Protein AF-A0A2H3DQ07-F1 (afdb_monomer_lite)

Sequence (81 aa):
MCGSALRRLGIKEVIYGCASDRIEGYESVLRTNIASSLQAIGGYMREEAVIILPRFYITENMNALAPKLKANHVLKTGILP

Radius of gyration: 16.55 Å; chains: 1; bounding box: 36×22×41 Å

InterPro domains:
  IPR016193 Cytidine deaminase-like [SSF53927] (1-59)

Structure (mmCIF, N/CA/C/O backbone):
data_AF-A0A2H3DQ07-F1
#
_entry.id   AF-A0A2H3DQ07-F1
#
loop_
_atom_site.group_PDB
_atom_site.id
_atom_site.type_symbol
_atom_site.label_atom_id
_atom_site.label_alt_id
_atom_site.label_comp_id
_atom_site.label_asym_id
_atom_site.label_entity_id
_atom_site.label_seq_id
_atom_site.pdbx_PDB_ins_code
_atom_site.Cartn_x
_atom_site.Cartn_y
_atom_site.Cartn_z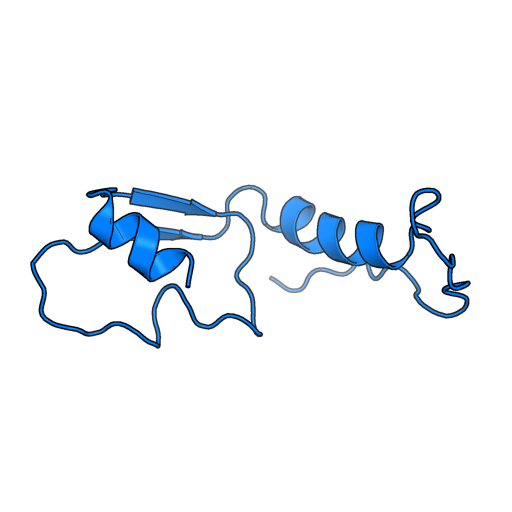
_atom_site.occupancy
_atom_site.B_iso_or_equiv
_atom_site.auth_seq_id
_atom_site.auth_comp_id
_atom_site.auth_asym_id
_atom_site.auth_atom_id
_atom_site.pdbx_PDB_model_num
ATOM 1 N N . MET A 1 1 ? 3.435 -4.727 8.665 1.00 73.19 1 MET A N 1
ATOM 2 C CA . MET A 1 1 ? 4.058 -3.487 9.184 1.00 73.19 1 MET A CA 1
ATOM 3 C C . MET A 1 1 ? 3.091 -2.300 9.169 1.00 73.19 1 MET A C 1
ATOM 5 O O . MET A 1 1 ? 2.737 -1.828 10.241 1.00 73.19 1 MET A O 1
ATOM 9 N N . CYS A 1 2 ? 2.612 -1.829 8.010 1.00 76.62 2 CYS A N 1
ATOM 10 C CA . CYS A 1 2 ? 1.728 -0.651 7.956 1.00 76.62 2 CYS A CA 1
ATOM 11 C C . CYS A 1 2 ? 0.345 -0.905 8.583 1.00 76.62 2 CYS A C 1
ATOM 13 O O . CYS A 1 2 ? -0.096 -0.107 9.399 1.00 76.62 2 CYS A O 1
ATOM 15 N N . GLY A 1 3 ? -0.287 -2.058 8.320 1.00 76.19 3 GLY A N 1
ATOM 16 C CA . GLY A 1 3 ? -1.595 -2.400 8.907 1.00 76.19 3 GLY A CA 1
ATOM 17 C C . GLY A 1 3 ? -1.621 -2.376 10.444 1.00 76.19 3 GLY A C 1
ATOM 18 O O . GLY A 1 3 ? -2.548 -1.838 11.045 1.00 76.19 3 GLY A O 1
ATOM 19 N N . SER A 1 4 ? -0.564 -2.865 11.104 1.00 76.81 4 SER A N 1
ATOM 20 C CA . SER A 1 4 ? -0.436 -2.789 12.569 1.00 76.81 4 SER A CA 1
ATOM 21 C C . SER A 1 4 ? -0.237 -1.362 13.082 1.00 76.81 4 SER A C 1
ATOM 23 O O . SER A 1 4 ? -0.708 -1.040 14.169 1.00 76.81 4 SER A O 1
ATOM 25 N N . ALA A 1 5 ? 0.449 -0.504 12.320 1.00 83.25 5 ALA A N 1
ATOM 26 C CA . ALA A 1 5 ? 0.613 0.901 12.680 1.00 83.25 5 ALA A CA 1
ATOM 27 C C . ALA A 1 5 ? -0.724 1.649 12.588 1.00 83.25 5 ALA A C 1
ATOM 29 O O . ALA A 1 5 ? -1.078 2.358 13.523 1.00 83.25 5 ALA A O 1
ATOM 30 N N . LEU A 1 6 ? -1.508 1.413 11.529 1.00 83.12 6 LEU A N 1
ATOM 31 C CA . LEU A 1 6 ? -2.834 2.018 11.350 1.00 83.12 6 LEU A CA 1
ATOM 32 C C . LEU A 1 6 ? -3.778 1.659 12.509 1.00 83.12 6 LEU A C 1
ATOM 34 O O . LEU A 1 6 ? -4.449 2.535 13.050 1.00 83.12 6 LEU A O 1
ATOM 38 N N . ARG A 1 7 ? -3.751 0.398 12.968 1.00 78.19 7 ARG A N 1
ATOM 39 C CA . ARG A 1 7 ? -4.498 -0.028 14.165 1.00 78.19 7 ARG A CA 1
ATOM 40 C C . ARG A 1 7 ? -4.038 0.693 15.434 1.00 78.19 7 ARG A C 1
ATOM 42 O O . ARG A 1 7 ? -4.874 1.153 16.204 1.00 78.19 7 ARG A O 1
ATOM 49 N N . ARG A 1 8 ? -2.721 0.821 15.647 1.00 82.50 8 ARG A N 1
ATOM 50 C CA . ARG A 1 8 ? -2.152 1.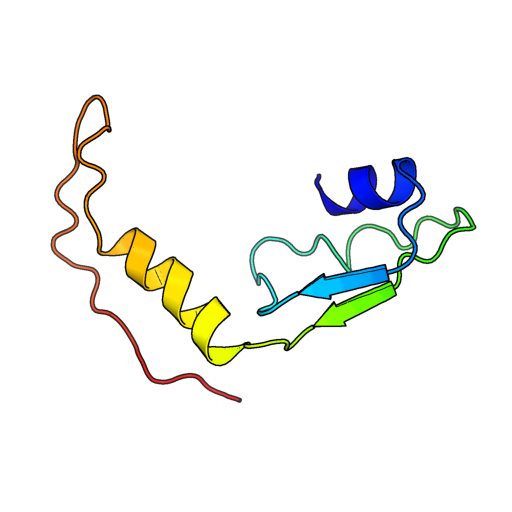541 16.807 1.00 82.50 8 ARG A CA 1
ATOM 51 C C . ARG A 1 8 ? -2.467 3.037 16.791 1.00 82.50 8 ARG A C 1
ATOM 53 O O . ARG A 1 8 ? -2.610 3.624 17.854 1.00 82.50 8 ARG A O 1
ATOM 60 N N . LEU A 1 9 ? -2.600 3.632 15.608 1.00 85.69 9 LEU A N 1
ATOM 61 C CA . LEU A 1 9 ? -3.012 5.025 15.423 1.00 85.69 9 LEU A CA 1
ATOM 62 C C . LEU A 1 9 ? -4.522 5.242 15.625 1.00 85.69 9 LEU A C 1
ATOM 64 O O . LEU A 1 9 ? -4.980 6.378 15.562 1.00 85.69 9 LEU A O 1
ATOM 68 N N . GLY A 1 10 ? -5.305 4.183 15.857 1.00 84.56 10 GLY A N 1
ATOM 69 C CA . GLY A 1 10 ? -6.752 4.292 16.053 1.00 84.56 10 GLY A CA 1
ATOM 70 C C . GLY A 1 10 ? -7.532 4.588 14.770 1.00 84.56 10 GLY A C 1
ATOM 71 O O . GLY A 1 10 ? -8.664 5.067 14.840 1.00 84.56 10 GLY A O 1
ATOM 72 N N . ILE A 1 11 ? -6.951 4.308 13.599 1.00 84.81 11 ILE A N 1
ATOM 73 C CA . ILE A 1 11 ? -7.646 4.459 12.318 1.00 84.81 11 ILE A CA 1
ATOM 74 C C . ILE A 1 11 ? -8.717 3.372 12.215 1.00 84.81 11 ILE A C 1
ATOM 76 O O . ILE A 1 11 ? -8.453 2.195 12.463 1.00 84.81 11 ILE A O 1
ATOM 80 N N . LYS A 1 12 ? -9.939 3.789 11.873 1.00 84.56 12 LYS A N 1
ATOM 81 C CA . LYS A 1 12 ? -11.118 2.914 11.827 1.00 84.56 12 LYS A CA 1
ATOM 82 C C . LYS A 1 12 ? -11.350 2.300 10.454 1.00 84.56 12 LYS A C 1
ATOM 84 O O . LYS A 1 12 ? -11.794 1.161 10.382 1.00 84.56 12 LYS A O 1
ATOM 89 N N . GLU A 1 13 ? -11.018 3.026 9.391 1.00 85.06 13 GLU A N 1
ATOM 90 C CA . GLU A 1 13 ? -11.282 2.609 8.017 1.00 85.06 13 GLU A CA 1
ATOM 91 C C . GLU A 1 13 ? -10.129 2.999 7.090 1.00 85.06 13 GLU A C 1
ATOM 93 O O . GLU A 1 13 ? -9.535 4.069 7.235 1.00 85.06 13 GLU A O 1
ATOM 98 N N . VAL A 1 14 ? -9.809 2.115 6.147 1.00 85.06 14 VAL A N 1
ATOM 99 C CA . VAL A 1 14 ? -8.825 2.323 5.084 1.00 85.06 14 VAL A CA 1
ATOM 100 C C . VAL A 1 14 ? -9.431 1.880 3.761 1.00 85.06 14 VAL A C 1
ATOM 102 O O . VAL A 1 14 ? -9.855 0.734 3.616 1.00 85.06 14 VAL A O 1
ATOM 105 N N . ILE A 1 15 ? -9.398 2.776 2.780 1.00 88.25 15 ILE A N 1
ATOM 106 C CA . ILE A 1 15 ? -9.783 2.497 1.398 1.00 88.25 15 ILE A CA 1
ATOM 107 C C . ILE A 1 15 ? -8.503 2.369 0.573 1.00 88.25 15 ILE A C 1
ATOM 109 O O . ILE A 1 15 ? -7.617 3.222 0.660 1.00 88.25 15 ILE A O 1
ATOM 113 N N . TYR A 1 16 ? -8.380 1.296 -0.203 1.00 86.88 16 TYR A N 1
ATOM 114 C CA . TYR A 1 16 ? -7.197 1.028 -1.019 1.00 86.88 16 TYR A CA 1
ATOM 115 C C . TYR A 1 16 ? -7.569 0.541 -2.422 1.00 86.88 16 TYR A C 1
ATOM 117 O O . TYR A 1 16 ? -8.662 0.022 -2.653 1.00 86.88 16 TYR A O 1
ATOM 125 N N . GLY A 1 17 ? -6.646 0.711 -3.373 1.00 88.62 17 GLY A N 1
ATOM 126 C CA . GLY A 1 17 ? -6.928 0.420 -4.778 1.00 88.62 17 GLY A CA 1
ATOM 127 C C . GLY A 1 17 ? -6.818 -1.046 -5.157 1.00 88.62 17 GLY A C 1
ATOM 128 O O . GLY A 1 17 ? -7.817 -1.677 -5.493 1.00 88.62 17 GLY A O 1
ATOM 129 N N . CYS A 1 18 ? -5.622 -1.623 -5.068 1.00 86.38 18 CYS A N 1
ATOM 130 C CA . CYS A 1 18 ? -5.398 -3.035 -5.364 1.00 86.38 18 CYS A CA 1
ATOM 131 C C . CYS A 1 18 ? -4.843 -3.778 -4.146 1.00 86.38 18 CYS A C 1
ATOM 133 O O . CYS A 1 18 ? -4.055 -3.229 -3.371 1.00 86.38 18 CYS A O 1
ATOM 135 N N . ALA A 1 19 ? -5.248 -5.038 -3.981 1.00 79.25 19 ALA A N 1
ATOM 136 C CA . ALA A 1 19 ? -4.632 -5.921 -3.001 1.00 79.25 19 ALA A CA 1
ATOM 137 C C . ALA A 1 19 ? -3.186 -6.227 -3.414 1.00 79.25 19 ALA A C 1
ATOM 139 O O . ALA A 1 19 ? -2.837 -6.180 -4.594 1.00 79.25 19 ALA A O 1
ATOM 140 N N . SER A 1 20 ? -2.334 -6.516 -2.435 1.00 71.56 20 SER A N 1
ATOM 141 C CA . SER A 1 20 ? -0.960 -6.936 -2.689 1.00 71.56 20 SER A CA 1
ATOM 142 C C . SER A 1 20 ? -0.818 -8.412 -2.355 1.00 71.56 20 SER A C 1
ATOM 144 O O . SER A 1 20 ? -0.816 -8.773 -1.182 1.00 71.56 20 SER A O 1
ATOM 146 N N . ASP A 1 21 ? -0.611 -9.247 -3.372 1.00 65.94 21 ASP A N 1
ATOM 147 C CA . ASP A 1 21 ? -0.423 -10.699 -3.206 1.00 65.94 21 ASP A CA 1
ATOM 148 C C . ASP A 1 21 ? 0.828 -11.053 -2.383 1.00 65.94 21 ASP A C 1
ATOM 150 O O . ASP A 1 21 ? 0.976 -12.165 -1.892 1.00 65.94 21 ASP A O 1
ATOM 154 N N . ARG A 1 22 ? 1.763 -10.104 -2.238 1.00 59.38 22 ARG A N 1
ATOM 155 C CA . ARG A 1 22 ? 3.018 -10.277 -1.484 1.00 59.38 22 ARG A CA 1
ATOM 156 C C . ARG A 1 22 ? 2.958 -9.715 -0.069 1.00 59.38 22 ARG A C 1
ATOM 158 O O . ARG A 1 22 ? 3.864 -9.962 0.723 1.00 59.38 22 ARG A O 1
ATOM 165 N N . ILE A 1 23 ? 1.949 -8.902 0.235 1.00 56.00 23 ILE A N 1
ATOM 166 C CA . ILE A 1 23 ? 1.797 -8.231 1.524 1.00 56.00 23 ILE A CA 1
ATOM 167 C C . ILE A 1 23 ? 0.400 -8.575 2.028 1.00 56.00 23 ILE A C 1
ATOM 169 O O . ILE A 1 23 ? -0.532 -7.782 1.908 1.00 56.00 23 ILE A O 1
ATOM 173 N N . GLU A 1 24 ? 0.265 -9.748 2.645 1.00 52.38 24 GLU A N 1
ATOM 174 C CA . GLU A 1 24 ? -0.969 -10.231 3.288 1.00 52.38 24 GLU A CA 1
ATOM 175 C C . GLU A 1 24 ? -1.318 -9.454 4.584 1.00 52.38 24 GLU A C 1
ATOM 177 O O . GLU A 1 24 ? -1.727 -9.994 5.610 1.00 52.38 24 GLU A O 1
ATOM 182 N N . GLY A 1 25 ? -1.091 -8.142 4.595 1.00 51.78 25 GLY A N 1
ATOM 183 C CA . GLY A 1 25 ? -1.072 -7.329 5.807 1.00 51.78 25 GLY A CA 1
ATOM 184 C C . GLY A 1 25 ? -2.421 -6.776 6.258 1.00 51.78 25 GLY A C 1
ATOM 185 O O . GLY A 1 25 ? -2.457 -6.144 7.316 1.00 51.78 25 GLY A O 1
ATOM 186 N N . TYR A 1 26 ? -3.493 -6.956 5.482 1.00 53.12 26 TYR A N 1
ATOM 187 C CA . TYR A 1 26 ? -4.806 -6.390 5.816 1.00 53.12 26 TYR A CA 1
ATOM 188 C C . TYR A 1 26 ? -5.742 -7.399 6.491 1.00 53.12 26 TYR A C 1
ATOM 190 O O . TYR A 1 26 ? -6.354 -7.046 7.499 1.00 53.12 26 TYR A O 1
ATOM 198 N N . GLU A 1 27 ? -5.783 -8.650 6.019 1.00 49.06 27 GLU A N 1
ATOM 199 C CA . GLU A 1 27 ? -6.713 -9.670 6.531 1.00 49.06 27 GLU A CA 1
ATOM 200 C C . GLU A 1 27 ? -6.022 -10.886 7.189 1.00 49.06 27 GLU A C 1
ATOM 202 O O . GLU A 1 27 ? -6.504 -11.357 8.219 1.00 49.06 27 GLU A O 1
ATOM 207 N N . SER A 1 28 ? -4.874 -11.372 6.681 1.00 46.03 28 SER A N 1
ATOM 208 C CA . SER A 1 28 ? -4.348 -12.696 7.088 1.00 46.03 28 SER A CA 1
ATOM 209 C C . SER A 1 28 ? -3.528 -12.701 8.393 1.00 46.03 28 SER A C 1
ATOM 211 O O . SER A 1 28 ? -3.609 -13.661 9.156 1.00 46.03 28 SER A O 1
ATOM 213 N N . VAL A 1 29 ? -2.795 -11.627 8.728 1.00 41.47 29 VAL A N 1
ATOM 214 C CA . VAL A 1 29 ? -1.810 -11.676 9.840 1.00 41.47 29 VAL A CA 1
ATOM 215 C C . VAL A 1 29 ? -2.342 -11.181 11.200 1.00 41.47 29 VAL A C 1
ATOM 217 O O . VAL A 1 29 ? -1.686 -11.371 12.220 1.00 41.47 29 VAL A O 1
ATOM 220 N N . LEU A 1 30 ? -3.527 -10.561 11.289 1.00 42.59 30 LEU A N 1
ATOM 221 C CA . LEU A 1 30 ? -4.007 -9.959 12.550 1.00 42.59 30 LEU A CA 1
ATOM 222 C C . LEU A 1 30 ? -5.496 -10.208 12.832 1.00 42.59 30 LEU A C 1
ATOM 224 O O . LEU A 1 30 ? -6.258 -9.271 13.095 1.00 42.59 30 LEU A O 1
ATOM 228 N N . ARG A 1 31 ? -5.882 -11.486 12.931 1.00 45.91 31 ARG A N 1
ATOM 229 C CA . ARG A 1 31 ? -6.963 -11.926 13.840 1.00 45.91 31 ARG A CA 1
ATOM 230 C C . ARG A 1 31 ? -6.506 -11.887 15.311 1.00 45.91 31 ARG A C 1
ATOM 232 O O . ARG A 1 31 ? -6.784 -12.786 16.095 1.00 45.91 31 ARG A O 1
ATOM 239 N N . THR A 1 32 ? -5.750 -10.864 15.699 1.00 45.00 32 THR A N 1
ATOM 240 C CA . THR A 1 32 ? -5.404 -10.627 17.101 1.00 45.00 32 THR A CA 1
ATOM 241 C C . THR A 1 32 ? -6.574 -9.880 17.735 1.00 45.00 32 THR A C 1
ATOM 243 O O . THR A 1 32 ? -6.920 -8.791 17.282 1.00 45.00 32 THR A O 1
ATOM 246 N N . ASN A 1 33 ? -7.184 -10.504 18.745 1.00 46.72 33 ASN A N 1
ATOM 247 C CA . ASN A 1 33 ? -8.377 -10.118 19.518 1.00 46.72 33 ASN A CA 1
ATOM 248 C C . ASN A 1 33 ? -8.283 -8.763 20.267 1.00 46.72 33 ASN A C 1
ATOM 250 O O . ASN A 1 33 ? -8.600 -8.678 21.449 1.00 46.72 33 ASN A O 1
ATOM 254 N N . ILE A 1 34 ? -7.844 -7.684 19.620 1.00 50.47 34 ILE A N 1
ATOM 255 C CA . ILE A 1 34 ? -7.727 -6.357 20.240 1.00 50.47 34 ILE A CA 1
ATOM 256 C C . ILE A 1 34 ? -8.718 -5.421 19.546 1.00 50.47 34 ILE A C 1
ATOM 258 O O . ILE A 1 34 ? -8.383 -4.813 18.540 1.00 50.47 34 ILE A O 1
ATOM 262 N N . ALA A 1 35 ? -9.945 -5.424 20.073 1.00 51.56 35 ALA A N 1
ATOM 263 C CA . ALA A 1 35 ? -11.053 -4.448 20.117 1.00 51.56 35 ALA A CA 1
ATOM 264 C C . ALA A 1 35 ? -11.223 -3.267 19.118 1.00 51.56 35 ALA 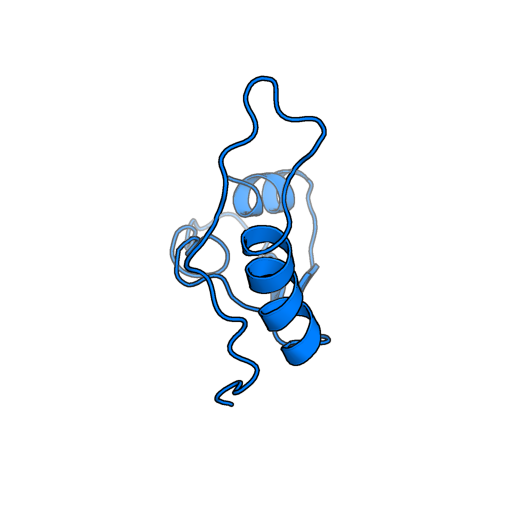A C 1
ATOM 266 O O . ALA A 1 35 ? -12.213 -2.551 19.236 1.00 51.56 35 ALA A O 1
ATOM 267 N N . SER A 1 36 ? -10.366 -3.038 18.124 1.00 56.56 36 SER A N 1
ATOM 268 C CA . SER A 1 36 ? -10.609 -2.081 17.038 1.00 56.56 36 SER A CA 1
ATOM 269 C C . SER A 1 36 ? -10.436 -2.773 15.688 1.00 56.56 36 SER A C 1
ATOM 271 O O . SER A 1 36 ? -9.335 -2.959 15.162 1.00 56.56 36 SER A O 1
ATOM 273 N N . SER A 1 37 ? -11.559 -3.211 15.122 1.00 68.44 37 SER A N 1
ATOM 274 C CA . SER A 1 37 ? -11.610 -3.761 13.772 1.00 68.44 37 SER A CA 1
ATOM 275 C C . SER A 1 37 ? -11.377 -2.629 12.772 1.00 68.44 37 SER A C 1
ATOM 277 O O . SER A 1 37 ? -12.314 -1.936 12.387 1.00 68.44 37 SER A O 1
ATOM 279 N N . LEU A 1 38 ? -10.119 -2.415 12.382 1.00 75.25 38 LEU A N 1
ATOM 280 C CA . LEU A 1 38 ? -9.786 -1.613 11.208 1.00 75.25 38 LEU A CA 1
ATOM 281 C C . LEU A 1 38 ? -10.501 -2.225 9.996 1.00 75.25 38 LEU A C 1
ATOM 283 O O . LEU A 1 38 ? -10.184 -3.348 9.603 1.00 75.25 38 LEU A O 1
ATOM 287 N N . GLN A 1 39 ? -11.451 -1.495 9.421 1.00 81.00 39 GLN A N 1
ATOM 288 C CA . GLN A 1 39 ? -12.155 -1.890 8.211 1.00 81.00 39 GLN A CA 1
ATOM 289 C C . GLN A 1 39 ? -11.289 -1.556 6.995 1.00 81.00 39 GLN A C 1
ATOM 291 O O . GLN A 1 39 ? -10.802 -0.437 6.857 1.00 81.00 39 GLN A O 1
ATOM 296 N N . ALA A 1 40 ? -11.070 -2.535 6.122 1.00 81.06 40 ALA A N 1
ATOM 297 C CA . ALA A 1 40 ? -10.285 -2.359 4.908 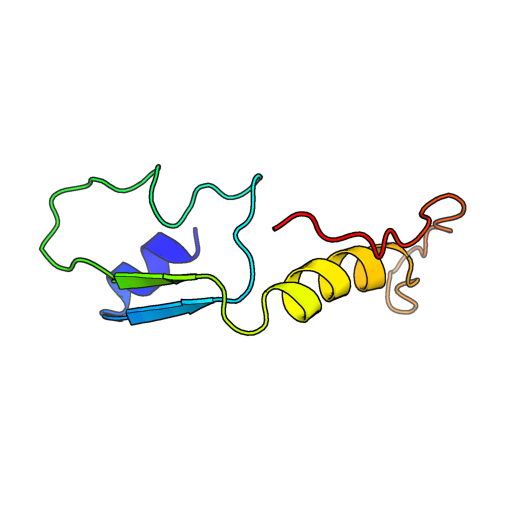1.00 81.06 40 ALA A CA 1
ATOM 298 C C . ALA A 1 40 ? -11.178 -2.607 3.690 1.00 81.06 40 ALA A C 1
ATOM 300 O O . ALA A 1 40 ? -11.660 -3.721 3.495 1.00 81.06 40 ALA A O 1
ATOM 301 N N . ILE A 1 41 ? -11.393 -1.573 2.880 1.00 84.19 41 ILE A N 1
ATOM 302 C CA . ILE A 1 41 ? -12.231 -1.619 1.679 1.00 84.19 41 ILE A CA 1
ATOM 303 C C . ILE A 1 41 ? -11.310 -1.528 0.463 1.00 84.19 41 ILE A C 1
ATOM 305 O O . ILE A 1 41 ? -10.612 -0.532 0.271 1.00 84.19 41 ILE A O 1
ATOM 309 N N . GLY A 1 42 ? -11.268 -2.596 -0.329 1.00 85.88 42 GLY A N 1
ATOM 310 C CA . GLY A 1 42 ? -10.437 -2.680 -1.529 1.00 85.88 42 GLY A CA 1
ATOM 311 C C . GLY A 1 42 ? -11.200 -2.347 -2.806 1.00 85.88 42 GLY A C 1
ATOM 312 O O . GLY A 1 42 ? -12.426 -2.416 -2.841 1.00 85.88 42 GLY A O 1
ATOM 313 N N . GLY A 1 43 ? -10.461 -2.054 -3.875 1.00 84.88 43 GLY A N 1
ATOM 314 C CA . GLY A 1 43 ? -11.000 -1.939 -5.232 1.00 84.88 43 GLY A CA 1
ATOM 315 C C . GLY A 1 43 ? -11.145 -0.510 -5.756 1.00 84.88 43 GLY A C 1
ATOM 316 O O . GLY A 1 43 ? -11.560 -0.328 -6.899 1.00 84.88 43 GLY A O 1
ATOM 317 N N . TYR A 1 44 ? -10.791 0.508 -4.968 1.00 88.94 44 TYR A N 1
ATOM 318 C CA . TYR A 1 44 ? -10.937 1.902 -5.388 1.00 88.94 44 TYR A CA 1
ATOM 319 C C . TYR A 1 44 ? -9.914 2.280 -6.469 1.00 88.94 44 TYR A C 1
ATOM 321 O O . TYR A 1 44 ? -8.721 2.348 -6.186 1.00 88.94 44 TYR A O 1
ATOM 329 N N . MET A 1 45 ? -10.356 2.540 -7.704 1.00 91.38 45 MET A N 1
ATOM 330 C CA . MET A 1 45 ? -9.444 2.730 -8.849 1.00 91.38 45 MET A CA 1
ATOM 331 C C . MET A 1 45 ? -8.461 1.553 -8.995 1.00 91.38 45 MET A C 1
ATOM 333 O O . MET A 1 45 ? -7.245 1.725 -9.127 1.00 91.38 45 MET A O 1
ATOM 337 N N . ARG A 1 46 ? -8.983 0.321 -8.870 1.00 87.88 46 ARG A N 1
ATOM 338 C CA . ARG A 1 46 ? -8.188 -0.916 -8.931 1.00 87.88 46 ARG A CA 1
ATOM 339 C C . ARG A 1 46 ? -7.336 -0.971 -10.191 1.00 87.88 46 ARG A C 1
ATOM 341 O O . ARG A 1 46 ? -6.174 -1.353 -10.104 1.00 87.88 46 ARG A O 1
ATOM 348 N N . GLU A 1 47 ? -7.897 -0.605 -11.336 1.00 87.62 47 GLU A N 1
ATOM 349 C CA . GLU A 1 47 ? -7.215 -0.724 -12.623 1.00 87.62 47 GLU A CA 1
ATOM 350 C C . GLU A 1 47 ? -5.975 0.174 -12.687 1.00 87.62 47 GLU A C 1
ATOM 352 O O . GLU A 1 47 ? -4.870 -0.267 -13.015 1.00 87.62 47 GLU A O 1
ATOM 357 N N . GLU A 1 48 ? -6.128 1.424 -12.264 1.00 88.75 48 GLU A N 1
ATOM 358 C CA . GLU A 1 48 ? -5.054 2.403 -12.194 1.00 88.75 48 GLU A CA 1
ATOM 359 C C . GLU A 1 48 ? -4.009 2.009 -11.147 1.00 88.75 48 GLU A C 1
ATOM 361 O O . GLU A 1 48 ? -2.803 2.088 -11.408 1.00 88.75 48 GLU A O 1
ATOM 366 N N . ALA A 1 49 ? -4.461 1.530 -9.983 1.00 88.44 49 ALA A N 1
ATOM 367 C CA . ALA A 1 49 ? -3.594 1.069 -8.905 1.00 88.44 49 ALA A CA 1
ATOM 368 C C . ALA A 1 49 ? -2.766 -0.165 -9.305 1.00 88.44 49 ALA A C 1
ATOM 370 O O . ALA A 1 49 ? -1.591 -0.255 -8.950 1.00 88.44 49 ALA A O 1
ATOM 371 N N . VAL A 1 50 ? -3.331 -1.089 -10.090 1.00 87.25 50 VAL A N 1
ATOM 372 C CA . VAL A 1 50 ? -2.604 -2.256 -10.613 1.00 87.25 50 VAL A CA 1
ATOM 373 C C . VAL A 1 50 ? -1.553 -1.835 -11.638 1.00 87.25 50 VAL A C 1
ATOM 375 O O . VAL A 1 50 ? -0.459 -2.394 -11.639 1.00 87.25 50 VAL A O 1
ATOM 378 N N . ILE A 1 51 ? -1.835 -0.844 -12.490 1.00 87.19 51 ILE A N 1
ATOM 379 C CA . ILE A 1 51 ? -0.925 -0.415 -13.567 1.00 87.19 51 ILE A CA 1
ATOM 380 C C . ILE A 1 51 ? 0.234 0.453 -13.049 1.00 87.19 51 ILE A C 1
ATOM 382 O O . ILE A 1 51 ? 1.329 0.428 -13.625 1.00 87.19 51 ILE A O 1
ATOM 386 N N . ILE A 1 52 ? 0.035 1.221 -11.971 1.00 88.00 52 ILE A N 1
ATOM 387 C CA . ILE A 1 52 ? 1.043 2.181 -11.491 1.00 88.00 52 ILE A CA 1
ATOM 388 C C . ILE A 1 52 ? 2.349 1.499 -11.063 1.00 88.00 52 ILE A C 1
ATOM 390 O O . ILE A 1 52 ? 3.439 2.017 -11.313 1.00 88.00 52 ILE A O 1
ATOM 394 N N . LEU A 1 53 ? 2.256 0.306 -10.473 1.00 83.12 53 LEU A N 1
ATOM 395 C CA . LEU A 1 53 ? 3.406 -0.420 -9.950 1.00 83.12 53 LEU A CA 1
ATOM 396 C C . LEU A 1 53 ? 4.272 -1.032 -11.077 1.00 83.12 53 LEU A C 1
ATOM 398 O O . LEU A 1 53 ? 5.480 -0.794 -11.088 1.00 83.12 53 LEU A O 1
ATOM 402 N N . PRO A 1 54 ? 3.720 -1.738 -12.082 1.00 82.31 54 PRO A N 1
ATOM 403 C CA . PRO A 1 54 ? 4.442 -2.100 -13.300 1.00 82.31 54 PRO A CA 1
ATOM 404 C C . PRO A 1 54 ? 5.056 -0.902 -14.028 1.00 82.31 54 PRO A C 1
ATOM 406 O O . PRO A 1 54 ? 6.203 -0.996 -14.460 1.00 82.31 54 PRO A O 1
ATOM 409 N N . ARG A 1 55 ? 4.345 0.235 -14.117 1.00 84.44 55 ARG A N 1
ATOM 410 C CA . ARG A 1 55 ? 4.905 1.479 -14.677 1.00 84.44 55 ARG A CA 1
ATOM 411 C C . ARG A 1 55 ? 6.140 1.936 -13.903 1.00 84.44 55 ARG A C 1
ATOM 413 O O . ARG A 1 55 ? 7.153 2.257 -14.506 1.00 84.44 55 ARG A O 1
ATOM 420 N N . PHE A 1 56 ? 6.106 1.900 -12.575 1.00 83.69 56 PHE A N 1
ATOM 421 C CA . PHE A 1 56 ? 7.292 2.184 -11.766 1.00 83.69 56 PHE A CA 1
ATOM 422 C C . PHE A 1 56 ? 8.446 1.208 -12.054 1.00 83.69 56 PHE A C 1
ATOM 424 O O . PHE A 1 56 ? 9.612 1.603 -12.090 1.00 83.69 56 PHE A O 1
ATOM 431 N N . TYR A 1 57 ? 8.144 -0.073 -12.282 1.00 76.19 57 TYR A N 1
ATOM 432 C CA 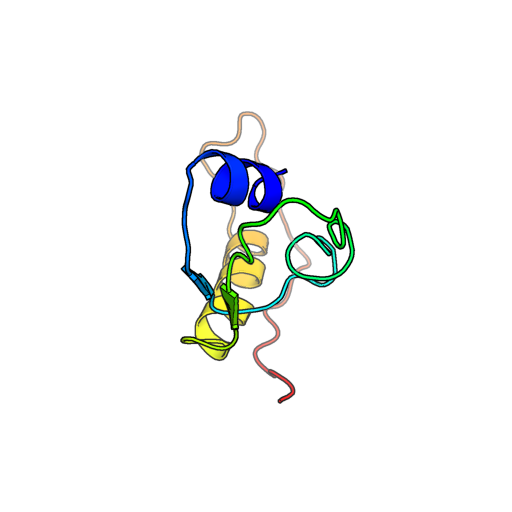. TYR A 1 57 ? 9.176 -1.061 -12.569 1.00 76.19 57 TYR A CA 1
ATOM 433 C C . TYR A 1 57 ? 9.785 -0.938 -13.962 1.00 76.19 57 TYR A C 1
ATOM 435 O O . TYR A 1 57 ? 10.965 -1.242 -14.060 1.00 76.19 57 TYR A O 1
ATOM 443 N N . ILE A 1 58 ? 9.068 -0.485 -14.991 1.00 80.19 58 ILE A N 1
ATOM 444 C CA . ILE A 1 58 ? 9.658 -0.239 -16.324 1.00 80.19 58 ILE A CA 1
ATOM 445 C C . ILE A 1 58 ? 10.409 1.091 -16.397 1.00 80.19 58 ILE A C 1
ATOM 447 O O . ILE A 1 58 ? 11.338 1.225 -17.184 1.00 80.19 58 ILE A O 1
ATOM 451 N N . THR A 1 59 ? 10.033 2.061 -15.564 1.00 77.75 59 THR A N 1
ATOM 452 C CA . THR A 1 59 ? 10.714 3.352 -15.506 1.00 77.75 59 THR A CA 1
ATOM 453 C C . THR A 1 59 ? 12.060 3.227 -14.785 1.00 77.75 59 THR A C 1
ATOM 455 O O . THR A 1 59 ? 12.222 2.493 -13.795 1.00 77.75 59 THR A O 1
ATOM 458 N N . GLU A 1 60 ? 13.049 3.962 -15.288 1.00 76.38 60 GLU A N 1
ATOM 459 C CA . GLU A 1 60 ? 14.371 4.074 -14.682 1.00 76.38 60 GLU A CA 1
ATOM 460 C C . GLU A 1 60 ? 14.374 5.144 -13.591 1.00 76.38 60 GLU A C 1
ATOM 462 O O . GLU A 1 60 ? 13.872 6.255 -13.768 1.00 76.38 60 GLU A O 1
ATOM 467 N N . ASN A 1 61 ? 14.945 4.808 -12.434 1.00 82.19 61 ASN A N 1
ATOM 468 C CA . ASN A 1 61 ? 15.148 5.786 -11.376 1.00 82.19 61 ASN A CA 1
ATOM 469 C C . ASN A 1 61 ? 16.474 6.511 -11.615 1.00 82.19 61 ASN A C 1
ATOM 471 O O . ASN A 1 61 ? 17.526 6.025 -11.200 1.00 82.19 61 ASN A O 1
ATOM 475 N N . MET A 1 62 ? 16.406 7.683 -12.242 1.00 79.50 62 MET A N 1
ATOM 476 C CA . MET A 1 62 ? 17.577 8.527 -12.508 1.00 79.50 62 MET A CA 1
ATOM 477 C C . MET A 1 62 ? 18.261 9.047 -1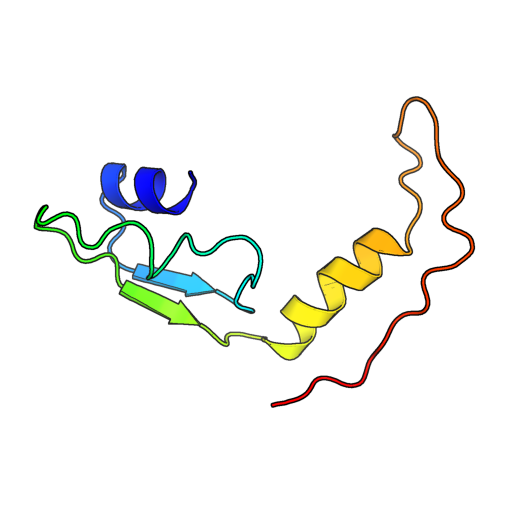1.234 1.00 79.50 62 MET A C 1
ATOM 479 O O . MET A 1 62 ? 19.415 9.455 -11.289 1.00 79.50 62 MET A O 1
ATOM 483 N N . ASN A 1 63 ? 17.587 8.985 -10.080 1.00 82.12 63 ASN A N 1
ATOM 484 C CA . ASN A 1 63 ? 18.146 9.383 -8.784 1.00 82.12 63 ASN A CA 1
ATOM 485 C C . ASN A 1 63 ? 18.846 8.224 -8.050 1.00 82.12 63 ASN A C 1
ATOM 487 O O . ASN A 1 63 ? 19.301 8.393 -6.919 1.00 82.12 63 ASN A O 1
ATOM 491 N N . ALA A 1 64 ? 18.891 7.021 -8.634 1.00 83.00 64 ALA A N 1
ATOM 492 C CA . ALA A 1 64 ? 19.591 5.895 -8.029 1.00 83.00 64 ALA A CA 1
ATOM 493 C C . ALA A 1 64 ? 21.112 6.089 -8.131 1.00 83.00 64 ALA A C 1
ATOM 495 O O . ALA A 1 64 ? 21.628 6.398 -9.199 1.00 83.00 64 ALA A O 1
ATOM 496 N N . LEU A 1 65 ? 21.837 5.814 -7.039 1.00 82.44 65 LEU A N 1
ATOM 497 C CA . LEU A 1 65 ? 23.308 5.899 -6.985 1.00 82.44 65 LEU A CA 1
ATOM 498 C C . LEU A 1 65 ? 24.014 5.032 -8.046 1.00 82.44 65 LEU A C 1
ATOM 500 O O . LEU A 1 65 ? 25.137 5.326 -8.438 1.00 82.44 65 LEU A O 1
ATOM 504 N N . ALA A 1 66 ? 23.354 3.971 -8.513 1.00 80.75 66 ALA A N 1
ATOM 505 C CA . ALA A 1 66 ? 23.776 3.159 -9.647 1.00 80.75 66 ALA A CA 1
ATOM 506 C C . ALA A 1 66 ? 22.523 2.732 -10.437 1.00 80.75 66 ALA A C 1
ATOM 508 O O . ALA A 1 66 ? 21.859 1.761 -10.046 1.00 80.75 66 ALA A O 1
ATOM 509 N N . PRO A 1 67 ? 22.140 3.463 -11.500 1.00 74.62 67 PRO A N 1
ATOM 510 C CA . PRO A 1 67 ? 20.965 3.125 -12.289 1.00 74.62 67 PRO A CA 1
ATOM 511 C C . PRO A 1 67 ? 21.194 1.789 -13.006 1.00 74.62 67 PRO A C 1
ATOM 513 O O . PRO A 1 67 ? 22.198 1.582 -13.685 1.00 74.62 67 PRO A O 1
ATOM 516 N N . LYS A 1 68 ? 20.263 0.849 -12.820 1.00 71.81 68 LYS A N 1
ATOM 517 C CA . LYS A 1 68 ? 20.261 -0.434 -13.530 1.00 71.81 68 LYS A CA 1
ATOM 518 C C . LYS A 1 68 ? 19.305 -0.335 -14.709 1.00 71.81 68 LYS A C 1
ATOM 520 O O . LYS A 1 68 ? 18.126 -0.059 -14.492 1.00 71.81 68 LYS A O 1
ATOM 525 N N . LEU A 1 69 ? 19.804 -0.625 -15.910 1.00 67.56 69 LEU A N 1
ATOM 526 C CA . LEU A 1 69 ? 18.974 -0.772 -17.104 1.00 67.56 69 LEU A CA 1
ATOM 527 C C . LEU A 1 69 ? 17.985 -1.920 -16.888 1.00 67.56 69 LEU A C 1
ATOM 529 O O . LEU A 1 69 ? 18.378 -3.051 -16.587 1.00 67.56 69 LEU A O 1
ATOM 533 N N . LYS A 1 70 ? 16.694 -1.639 -17.043 1.00 66.62 70 LYS A N 1
ATOM 534 C CA . LYS A 1 70 ? 15.630 -2.640 -16.892 1.00 66.62 70 LYS A CA 1
ATOM 535 C C . LYS A 1 70 ? 15.113 -3.061 -18.263 1.00 66.62 70 LYS A C 1
ATOM 537 O O . LYS A 1 70 ? 13.982 -2.779 -18.634 1.00 66.62 70 LYS A O 1
ATOM 542 N N . ALA A 1 71 ? 15.959 -3.753 -19.020 1.00 59.84 71 ALA A N 1
ATOM 543 C CA . ALA A 1 71 ? 15.748 -3.995 -20.449 1.00 59.84 71 ALA A CA 1
ATOM 544 C C . ALA A 1 71 ? 14.563 -4.920 -20.819 1.00 59.84 71 ALA A C 1
ATOM 546 O O . ALA A 1 71 ? 14.174 -4.947 -21.979 1.00 59.84 71 ALA A O 1
ATOM 547 N N . ASN A 1 72 ? 13.966 -5.662 -19.874 1.00 64.31 72 ASN A N 1
ATOM 548 C CA . ASN A 1 72 ? 13.061 -6.779 -20.207 1.00 64.31 72 ASN A CA 1
ATOM 549 C C . ASN A 1 72 ? 11.649 -6.712 -19.593 1.00 64.31 72 ASN A C 1
ATOM 551 O O . ASN A 1 72 ? 10.902 -7.685 -19.700 1.00 64.31 72 ASN A O 1
ATOM 555 N N . HIS A 1 73 ? 11.248 -5.616 -18.940 1.00 68.06 73 HIS A N 1
ATOM 556 C CA . HIS A 1 73 ? 9.880 -5.523 -18.413 1.00 68.06 73 HIS A CA 1
ATOM 557 C C . HIS A 1 73 ? 8.933 -4.881 -19.435 1.00 68.06 73 HIS A C 1
ATOM 559 O O . HIS A 1 73 ? 8.991 -3.684 -19.693 1.00 68.06 73 HIS A O 1
ATOM 565 N N . VAL A 1 74 ? 8.017 -5.683 -19.981 1.00 74.06 74 VAL A N 1
ATOM 566 C CA . VAL A 1 74 ? 6.900 -5.210 -20.811 1.00 74.06 74 VAL A CA 1
ATOM 567 C C . VAL A 1 74 ? 5.700 -4.904 -19.915 1.00 74.06 74 VAL A C 1
ATOM 569 O O . VAL A 1 74 ? 5.328 -5.720 -19.066 1.00 74.06 74 VAL A O 1
ATOM 572 N N . LEU A 1 75 ? 5.079 -3.736 -20.104 1.00 75.31 75 LEU A N 1
ATOM 573 C CA . LEU A 1 75 ? 3.856 -3.368 -19.395 1.00 75.31 75 LEU A CA 1
ATOM 574 C C . LEU A 1 75 ? 2.699 -4.262 -19.858 1.00 75.31 75 LEU A C 1
ATOM 576 O O . LEU A 1 75 ? 2.257 -4.171 -21.000 1.00 75.31 75 LEU A O 1
ATOM 580 N N . LYS A 1 76 ? 2.188 -5.109 -18.963 1.00 72.38 76 LYS A N 1
ATOM 581 C CA . LYS A 1 76 ? 0.955 -5.865 -19.201 1.00 72.38 76 LYS A CA 1
ATOM 582 C C . LYS A 1 76 ? -0.236 -4.999 -18.797 1.00 72.38 76 LYS A C 1
ATOM 584 O O . LYS A 1 76 ? -0.359 -4.642 -17.631 1.00 72.38 76 LYS A O 1
ATOM 589 N N . THR A 1 77 ? -1.087 -4.660 -19.759 1.00 75.25 77 THR A N 1
ATOM 590 C CA . THR A 1 77 ? -2.302 -3.852 -19.554 1.00 75.25 77 THR A CA 1
ATOM 591 C C . THR A 1 77 ? -3.568 -4.692 -19.377 1.00 75.25 77 THR A C 1
ATOM 593 O O . THR A 1 77 ? -4.605 -4.145 -19.027 1.00 75.25 77 THR A O 1
ATOM 596 N N . GLY A 1 78 ? -3.501 -6.009 -19.596 1.00 73.25 78 GLY A N 1
ATOM 597 C CA . GLY A 1 78 ? -4.620 -6.918 -19.344 1.00 73.25 78 GLY A CA 1
ATOM 598 C C . GLY A 1 78 ? -4.808 -7.142 -17.847 1.00 73.25 78 GLY A C 1
ATOM 599 O O . GLY A 1 78 ? -4.028 -7.873 -17.235 1.00 73.25 78 GLY A O 1
ATOM 600 N N . ILE A 1 79 ? -5.823 -6.506 -17.269 1.00 70.50 79 ILE A N 1
ATOM 601 C CA . ILE A 1 79 ? -6.211 -6.680 -15.868 1.00 70.50 79 ILE A CA 1
ATOM 602 C C . ILE A 1 79 ? -7.339 -7.713 -15.840 1.00 70.50 79 ILE A C 1
ATOM 604 O O . ILE A 1 79 ? -8.368 -7.522 -16.482 1.00 70.50 79 ILE A O 1
ATOM 608 N N . LEU A 1 80 ? -7.121 -8.834 -15.150 1.00 67.00 80 LEU A N 1
ATOM 609 C CA . LEU A 1 80 ? -8.187 -9.798 -14.878 1.00 67.00 80 LEU A CA 1
ATOM 610 C C . LEU A 1 80 ? -9.099 -9.225 -13.775 1.00 67.00 80 LEU A C 1
ATOM 612 O O . LEU A 1 80 ? -8.563 -8.598 -12.852 1.00 67.00 80 LEU A O 1
ATOM 616 N N . PRO A 1 81 ? -10.430 -9.409 -13.871 1.00 59.41 81 PRO A N 1
ATOM 617 C CA . PRO A 1 81 ? -11.373 -8.940 -12.855 1.00 59.41 81 PRO A CA 1
ATOM 618 C C . PRO A 1 81 ? -10.984 -9.438 -11.455 1.00 59.41 81 PRO A C 1
ATOM 620 O O . PRO A 1 81 ? -10.725 -10.652 -11.301 1.00 59.41 81 PRO A O 1
#

Secondary structure (DSSP, 8-state):
-HHHHHHHTT--EEEESS--TT--TTTTS-----S---EEEE-TTHHHHHHHHHHHHHS--TTSSSPPP-TT---------

Organism: Armillaria gallica (NCBI:txid47427)

pLDDT: mean 73.89, std 13.52, range [41.47, 91.38]

Foldseek 3Di:
DVLVVCVVVVAQEDEEAADDPVCPRQPDPDPPPDDRNHHYHYHDVNLVRVQVVLVVQCDWDPPDPDIDHPPDRDRDSDDDD